Protein AF-A0A257RM85-F1 (afdb_monomer)

Sequence (175 aa):
MKPTGMKKLLTWRRALWSGGLAFAALALLAGSFMTLRALGVGPFGTLVSSGKLANRARILVADFDNRSTDPSLGRSLTEAFRIDLSQSPVVRVLTGDEIGAVLRRMERPESTAVTPAVAREIAEREGIPAIIAGEIAPVGQGYVLSARVLATGDGTEMAAVRETAESETALLAAL

Secondary structure (DSSP, 8-state):
--------S--HHHHHHHHHHHHHHHHHHHHHHHHHHHTT-SSS--TTTTTSS-TTEEEEEPPPEE-SS-TTHHHHHHHHHHHHHHT-SSEEEPPHHHHHHHHHHTT--TT----HHHHHHHHHHTT-SEEEEEEEEEETTEEEEEEEEEETTT--EEEEEEEEESSHHHHHH--

Mean predicted aligned error: 13.5 Å

Structure (mmCIF, N/CA/C/O backbone):
data_AF-A0A257RM85-F1
#
_entry.id   AF-A0A257RM85-F1
#
loop_
_atom_site.group_PDB
_atom_site.id
_atom_site.type_symbol
_atom_site.label_atom_id
_atom_site.label_alt_id
_atom_site.label_comp_id
_atom_site.label_asym_id
_atom_site.label_entity_id
_atom_site.label_seq_id
_atom_site.pdbx_PDB_ins_code
_atom_site.Cartn_x
_atom_site.Cartn_y
_atom_site.Cartn_z
_atom_site.occupancy
_atom_site.B_iso_or_equiv
_atom_site.auth_seq_id
_atom_site.auth_comp_id
_atom_site.auth_asym_id
_atom_site.auth_atom_id
_atom_site.pdbx_PDB_model_num
ATOM 1 N N . MET A 1 1 ? 59.483 47.896 -26.502 1.00 51.03 1 MET A N 1
ATOM 2 C CA . MET A 1 1 ? 58.439 47.386 -27.425 1.00 51.03 1 MET A CA 1
ATOM 3 C C . MET A 1 1 ? 58.816 45.999 -27.938 1.00 51.03 1 MET A C 1
ATOM 5 O O . MET A 1 1 ? 59.776 45.913 -28.689 1.00 51.03 1 MET A O 1
ATOM 9 N N . LYS A 1 2 ? 58.079 44.952 -27.527 1.00 43.91 2 LYS A N 1
ATOM 10 C CA . LYS A 1 2 ? 57.558 43.821 -28.342 1.00 43.91 2 LYS A CA 1
ATOM 11 C C . LYS A 1 2 ? 57.112 42.664 -27.424 1.00 43.91 2 LYS A C 1
ATOM 13 O O . LYS A 1 2 ? 57.971 41.992 -26.864 1.00 43.91 2 LYS A O 1
ATOM 18 N N . PRO A 1 3 ? 55.802 42.401 -27.270 1.00 50.69 3 PRO A N 1
ATOM 19 C CA . PRO A 1 3 ? 55.320 41.134 -26.730 1.00 50.69 3 PRO A CA 1
ATOM 20 C C . PRO A 1 3 ? 55.247 40.102 -27.866 1.00 50.69 3 PRO A C 1
ATOM 22 O O . PRO A 1 3 ? 54.465 40.260 -28.804 1.00 50.69 3 PRO A O 1
ATOM 25 N N . THR A 1 4 ? 56.064 39.049 -27.814 1.00 57.34 4 THR A N 1
ATOM 26 C CA . THR A 1 4 ? 56.099 38.019 -28.867 1.00 57.34 4 THR A CA 1
ATOM 27 C C . THR A 1 4 ? 55.336 36.768 -28.428 1.00 57.34 4 THR A C 1
ATOM 29 O O . THR A 1 4 ? 55.877 35.866 -27.804 1.00 57.34 4 THR A O 1
ATOM 32 N N . GLY A 1 5 ? 54.042 36.766 -28.757 1.00 56.94 5 GLY A N 1
ATOM 33 C CA . GLY A 1 5 ? 53.256 35.627 -29.248 1.00 56.94 5 GLY A CA 1
ATOM 34 C C . GLY A 1 5 ? 53.469 34.236 -28.647 1.00 56.94 5 GLY A C 1
ATOM 35 O O . GLY A 1 5 ? 54.041 33.368 -29.300 1.00 56.94 5 GLY A O 1
ATOM 36 N N . MET A 1 6 ? 52.835 33.957 -27.509 1.00 54.91 6 MET A N 1
ATOM 37 C CA . MET A 1 6 ? 52.580 32.586 -27.060 1.00 54.91 6 MET A CA 1
ATOM 38 C C . MET A 1 6 ? 51.241 32.097 -27.637 1.00 54.91 6 MET A C 1
ATOM 40 O O . MET A 1 6 ? 50.190 32.195 -27.011 1.00 54.91 6 MET A O 1
ATOM 44 N N . LYS A 1 7 ? 51.253 31.613 -28.884 1.00 62.00 7 LYS A N 1
ATOM 45 C CA . LYS A 1 7 ? 50.117 30.899 -29.491 1.00 62.00 7 LYS A CA 1
ATOM 46 C C . LYS A 1 7 ? 50.626 29.645 -30.186 1.00 62.00 7 LYS A C 1
ATOM 48 O O . LYS A 1 7 ? 51.203 29.785 -31.258 1.00 62.00 7 LYS A O 1
ATOM 53 N N . LYS A 1 8 ? 50.364 28.454 -29.621 1.00 56.06 8 LYS A N 1
ATOM 54 C CA . LYS A 1 8 ? 50.159 27.191 -30.375 1.00 56.06 8 LYS A CA 1
ATOM 55 C C . LYS A 1 8 ? 49.926 25.960 -29.478 1.00 56.06 8 LYS A C 1
ATOM 57 O O . LYS A 1 8 ? 50.677 25.005 -29.572 1.00 56.06 8 LYS A O 1
ATOM 62 N N . LEU A 1 9 ? 48.877 25.916 -28.646 1.00 51.31 9 LEU A N 1
ATOM 63 C CA . LEU A 1 9 ? 48.491 24.623 -28.032 1.00 51.31 9 LEU A CA 1
ATOM 64 C C . LEU A 1 9 ? 46.996 24.277 -28.004 1.00 51.31 9 LEU A C 1
ATOM 66 O O . LEU A 1 9 ? 46.671 23.125 -27.751 1.00 51.31 9 LEU A O 1
ATOM 70 N N . LEU A 1 10 ? 46.078 25.168 -28.383 1.00 56.91 10 LEU A N 1
ATOM 71 C CA . LEU A 1 10 ? 44.651 24.826 -28.453 1.00 56.91 10 LEU A CA 1
ATOM 72 C C . LEU A 1 10 ? 44.082 25.218 -29.815 1.00 56.91 10 LEU A C 1
ATOM 74 O O . LEU A 1 10 ? 43.670 26.349 -30.057 1.00 56.91 10 LEU A O 1
ATOM 78 N N . THR A 1 11 ? 44.119 24.268 -30.749 1.00 65.69 11 THR A N 1
ATOM 79 C CA . THR A 1 11 ? 43.452 24.405 -32.045 1.00 65.69 11 THR A CA 1
ATOM 80 C C . THR A 1 11 ? 41.950 24.236 -31.829 1.00 65.69 11 THR A C 1
ATOM 82 O O . THR A 1 11 ? 41.456 23.135 -31.614 1.00 65.69 11 THR A O 1
ATOM 85 N N . TRP A 1 12 ? 41.223 25.350 -31.894 1.00 57.66 12 TRP A N 1
ATOM 86 C CA . TRP A 1 12 ? 39.771 25.491 -31.703 1.00 57.66 12 TRP A CA 1
ATOM 87 C C . TRP A 1 12 ? 38.913 24.428 -32.430 1.00 57.66 12 TRP A C 1
ATOM 89 O O . TRP A 1 12 ? 37.869 24.015 -31.934 1.00 57.66 12 TRP A O 1
ATOM 99 N N . ARG A 1 13 ? 39.403 23.881 -33.554 1.00 59.16 13 ARG A N 1
ATOM 100 C CA . ARG A 1 13 ? 38.762 22.768 -34.280 1.00 59.16 13 ARG A CA 1
ATOM 101 C C . ARG A 1 13 ? 38.715 21.453 -33.493 1.00 59.16 13 ARG A C 1
ATOM 103 O O . ARG A 1 13 ? 37.730 20.739 -33.611 1.00 59.16 13 ARG A O 1
ATOM 110 N N . ARG A 1 14 ? 39.732 21.118 -32.690 1.00 57.81 14 ARG A N 1
ATOM 111 C CA . ARG A 1 14 ? 39.759 19.852 -31.929 1.00 57.81 14 ARG A CA 1
ATOM 112 C C . ARG A 1 14 ? 38.803 19.871 -30.735 1.00 57.81 14 ARG A C 1
ATOM 114 O O . ARG A 1 14 ? 38.207 18.844 -30.449 1.00 57.81 14 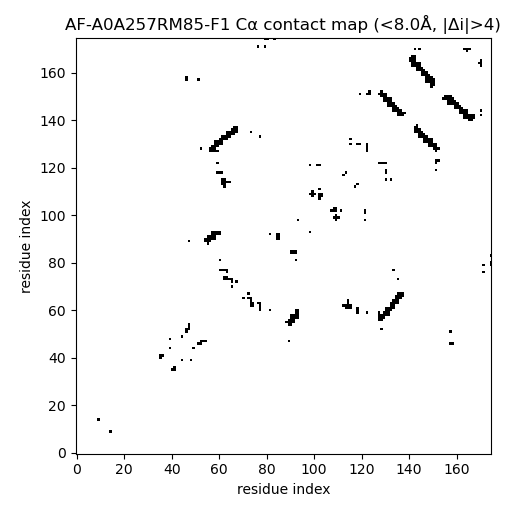ARG A O 1
ATOM 121 N N . ALA A 1 15 ? 38.604 21.037 -30.116 1.00 61.16 15 ALA A N 1
ATOM 122 C CA . ALA A 1 15 ? 37.650 21.225 -29.020 1.00 61.16 15 ALA A CA 1
ATOM 123 C C . ALA A 1 15 ? 36.184 21.112 -29.485 1.00 61.16 15 ALA A C 1
ATOM 125 O O . ALA A 1 15 ? 35.355 20.507 -28.809 1.00 61.16 15 ALA A O 1
ATOM 126 N N . LEU A 1 16 ? 35.870 21.640 -30.675 1.00 65.44 16 LEU A N 1
ATOM 127 C CA . LEU A 1 16 ? 34.542 21.489 -31.282 1.00 65.44 16 LEU A CA 1
ATOM 128 C C . LEU A 1 16 ? 34.261 20.035 -31.692 1.00 65.44 16 LEU A C 1
ATOM 130 O O . LEU A 1 16 ? 33.164 19.531 -31.464 1.00 65.44 16 LEU A O 1
ATOM 134 N N . TRP A 1 17 ? 35.262 19.336 -32.235 1.00 67.38 17 TRP A N 1
ATOM 135 C CA . TRP A 1 17 ? 35.125 17.922 -32.597 1.00 67.38 17 TRP A CA 1
ATOM 136 C C . TRP A 1 17 ? 35.002 17.009 -31.372 1.00 67.38 17 TRP A C 1
ATOM 138 O O . TRP A 1 17 ? 34.185 16.094 -31.396 1.00 67.38 17 TRP A O 1
ATOM 148 N N . SER A 1 18 ? 35.730 17.274 -30.280 1.00 67.69 18 SER A N 1
ATOM 149 C CA . SER A 1 18 ? 35.569 16.517 -29.030 1.00 67.69 18 SER A CA 1
ATOM 150 C C . SER A 1 18 ? 34.202 16.740 -28.382 1.00 67.69 18 SER A C 1
ATOM 152 O O . SER A 1 18 ? 33.635 15.799 -27.836 1.00 67.69 18 SER A O 1
ATOM 154 N N . GLY A 1 19 ? 33.644 17.953 -28.487 1.00 73.88 19 GLY A N 1
ATOM 155 C CA . GLY A 1 19 ? 32.283 18.243 -28.030 1.00 73.88 19 GLY A CA 1
ATOM 156 C C . GLY A 1 19 ? 31.231 17.448 -28.806 1.00 73.88 19 GLY A C 1
ATOM 157 O O . GLY A 1 19 ? 30.397 16.781 -28.200 1.00 73.88 19 GLY A O 1
ATOM 158 N N . GLY A 1 20 ? 31.311 17.444 -30.141 1.00 81.19 20 GLY A N 1
ATOM 159 C CA . GLY A 1 20 ? 30.384 16.679 -30.983 1.00 81.19 20 GLY A CA 1
ATOM 160 C C . GLY A 1 20 ? 30.453 15.166 -30.746 1.00 81.19 20 GLY A C 1
ATOM 161 O O . GLY A 1 20 ? 29.421 14.504 -30.668 1.00 81.19 20 GLY A O 1
ATOM 162 N N . LEU A 1 21 ? 31.660 14.622 -30.567 1.00 86.44 21 LEU A N 1
ATOM 163 C CA . LEU A 1 21 ? 31.868 13.189 -30.336 1.00 86.44 21 LEU A CA 1
ATOM 164 C C . LEU A 1 21 ? 31.356 12.751 -28.954 1.00 86.44 21 LEU A C 1
ATOM 166 O O . LEU A 1 21 ? 30.734 11.698 -28.840 1.00 86.44 21 LEU A O 1
ATOM 170 N N . ALA A 1 22 ? 31.535 13.588 -27.927 1.00 81.88 22 ALA A N 1
ATOM 171 C CA . ALA A 1 22 ? 30.971 13.352 -26.599 1.00 81.88 22 ALA A CA 1
ATOM 172 C C . ALA A 1 22 ? 29.433 13.371 -26.611 1.00 81.88 22 ALA A C 1
ATOM 174 O O . ALA A 1 22 ? 28.806 12.491 -26.024 1.00 81.88 22 ALA A O 1
ATOM 175 N N . PHE A 1 23 ? 28.819 14.320 -27.327 1.00 83.31 23 PHE A N 1
ATOM 176 C CA . PHE A 1 23 ? 27.362 14.378 -27.480 1.00 83.31 23 PHE A CA 1
ATOM 177 C C . PHE A 1 23 ? 26.803 13.166 -28.232 1.00 83.31 23 PHE A C 1
ATOM 179 O O . PHE A 1 23 ? 25.799 12.596 -27.809 1.00 83.31 23 PHE A O 1
ATOM 186 N N . ALA A 1 24 ? 27.463 12.737 -29.310 1.00 87.31 24 ALA A N 1
ATOM 187 C CA . ALA A 1 24 ? 27.058 11.548 -30.057 1.00 87.31 24 ALA A CA 1
ATOM 188 C C . ALA A 1 24 ? 27.166 10.272 -29.204 1.00 87.31 24 ALA A C 1
ATOM 190 O O . ALA A 1 24 ? 26.241 9.461 -29.186 1.00 87.31 24 ALA A O 1
ATOM 191 N N . ALA A 1 25 ? 28.257 10.116 -28.448 1.00 88.94 25 ALA A N 1
ATOM 192 C CA . ALA A 1 25 ? 28.431 8.992 -27.531 1.00 88.94 25 ALA A CA 1
ATOM 193 C C . ALA A 1 25 ? 27.364 8.986 -26.423 1.00 88.94 25 ALA A C 1
ATOM 195 O O . ALA A 1 25 ? 26.779 7.942 -26.137 1.00 88.94 25 ALA A O 1
ATOM 196 N N . LEU A 1 26 ? 27.056 10.150 -25.843 1.00 89.19 26 LEU A N 1
ATOM 197 C CA . LEU A 1 26 ? 26.010 10.281 -24.830 1.00 89.19 26 LEU A CA 1
ATOM 198 C C . LEU A 1 26 ? 24.625 9.924 -25.390 1.00 89.19 26 LEU A C 1
ATOM 200 O O . LEU A 1 26 ? 23.881 9.191 -24.745 1.00 89.19 26 LEU A O 1
ATOM 204 N N . ALA A 1 27 ? 24.292 10.393 -26.596 1.00 87.50 27 ALA A N 1
ATOM 205 C CA . ALA A 1 27 ? 23.022 10.082 -27.250 1.00 87.50 27 ALA A CA 1
ATOM 206 C C . ALA A 1 27 ? 22.867 8.577 -27.526 1.00 87.50 27 ALA A C 1
ATOM 208 O O . ALA A 1 27 ? 21.792 8.021 -27.302 1.00 87.50 27 ALA A O 1
ATOM 209 N N . LEU A 1 28 ? 23.943 7.902 -27.945 1.00 92.62 28 LEU A N 1
ATOM 210 C CA . LEU A 1 28 ? 23.950 6.449 -28.138 1.00 92.62 28 LEU A CA 1
ATOM 211 C C . LEU A 1 28 ? 23.759 5.694 -26.821 1.00 92.62 28 LEU A C 1
ATOM 213 O O . LEU A 1 28 ? 22.959 4.762 -26.766 1.00 92.62 28 LEU A O 1
ATOM 217 N N . LEU A 1 29 ? 24.443 6.109 -25.751 1.00 87.94 29 LEU A N 1
ATOM 218 C CA . LEU A 1 29 ? 24.283 5.496 -24.431 1.00 87.94 29 LEU A CA 1
ATOM 219 C C . LEU A 1 29 ? 22.864 5.694 -23.885 1.00 87.94 29 LEU A C 1
ATOM 221 O O . LEU A 1 29 ? 22.251 4.732 -23.428 1.00 87.94 29 LEU A O 1
ATOM 225 N N . ALA A 1 30 ? 22.313 6.905 -23.987 1.00 84.25 30 ALA A N 1
ATOM 226 C CA . ALA A 1 30 ? 20.948 7.203 -23.562 1.00 84.25 30 ALA A CA 1
ATOM 227 C C . ALA A 1 30 ? 19.909 6.424 -24.385 1.00 84.25 30 ALA A C 1
ATOM 229 O O . ALA A 1 30 ? 19.001 5.821 -23.816 1.00 84.25 30 ALA A O 1
ATOM 230 N N . GLY A 1 31 ? 20.064 6.374 -25.712 1.00 87.19 31 GLY A N 1
ATOM 231 C CA . GLY A 1 31 ? 19.184 5.609 -26.598 1.00 87.19 31 GLY A CA 1
ATOM 232 C C . GLY A 1 31 ? 19.247 4.104 -26.332 1.00 87.19 31 GLY A C 1
ATOM 233 O O . GLY A 1 31 ? 18.211 3.445 -26.231 1.00 87.19 31 GLY A O 1
ATOM 234 N N . SER A 1 32 ? 20.450 3.560 -26.135 1.00 84.31 32 SER A N 1
ATOM 235 C CA . SER A 1 32 ? 20.644 2.151 -25.781 1.00 84.31 32 SER A CA 1
ATOM 236 C C . SER A 1 32 ? 20.039 1.831 -24.414 1.00 84.31 32 SER A C 1
ATOM 238 O O . SER A 1 32 ? 19.362 0.815 -24.271 1.00 84.31 32 SER A O 1
ATOM 240 N N . PHE A 1 33 ? 20.222 2.705 -23.421 1.00 81.69 33 PHE A N 1
ATOM 241 C CA . PHE A 1 33 ? 19.620 2.557 -22.097 1.00 81.69 33 PHE A CA 1
ATOM 242 C C . PHE A 1 33 ? 18.086 2.598 -22.157 1.00 81.69 33 PHE A C 1
ATOM 244 O O . PHE A 1 33 ? 17.429 1.754 -21.553 1.00 81.69 33 PHE A O 1
ATOM 251 N N . MET A 1 34 ? 17.504 3.518 -22.934 1.00 83.19 34 MET A N 1
ATOM 252 C CA . MET A 1 34 ? 16.050 3.602 -23.132 1.00 83.19 34 MET A CA 1
ATOM 253 C C . MET A 1 34 ? 15.487 2.376 -23.856 1.00 83.19 34 MET A C 1
ATOM 255 O O . MET A 1 34 ? 14.423 1.884 -23.489 1.00 83.19 34 MET A O 1
ATOM 259 N N . THR A 1 35 ? 16.218 1.835 -24.832 1.00 81.94 35 THR A N 1
ATOM 260 C CA . THR A 1 35 ? 15.824 0.615 -25.555 1.00 81.94 35 THR A CA 1
ATOM 261 C C . THR A 1 35 ? 15.856 -0.606 -24.633 1.00 81.94 35 THR A C 1
ATOM 263 O O . THR A 1 35 ? 14.891 -1.363 -24.577 1.00 81.94 35 THR A O 1
ATOM 266 N N . LEU A 1 36 ? 16.924 -0.768 -23.845 1.00 80.38 36 LEU A N 1
ATOM 267 C CA . LEU A 1 36 ? 17.034 -1.832 -22.841 1.00 80.38 36 LEU A CA 1
ATOM 268 C C . LEU A 1 36 ? 15.941 -1.720 -21.767 1.00 80.38 36 LEU A C 1
ATOM 270 O O . LEU A 1 36 ? 15.327 -2.724 -21.404 1.00 80.38 36 LEU A O 1
ATOM 274 N N . ARG A 1 37 ? 15.632 -0.493 -21.324 1.00 73.12 37 ARG A N 1
ATOM 275 C CA . ARG A 1 37 ? 14.531 -0.204 -20.395 1.00 73.12 37 ARG A CA 1
ATOM 276 C C . ARG A 1 37 ? 13.171 -0.598 -20.979 1.00 73.12 37 ARG A C 1
ATOM 278 O O . ARG A 1 37 ? 12.391 -1.235 -20.280 1.00 73.12 37 ARG A O 1
ATOM 285 N N . ALA A 1 38 ? 12.892 -0.258 -22.239 1.00 70.19 38 ALA A N 1
ATOM 286 C CA . ALA A 1 38 ? 11.644 -0.630 -22.914 1.00 70.19 38 ALA A CA 1
ATOM 287 C C . ALA A 1 38 ? 11.496 -2.152 -23.095 1.00 70.19 38 ALA A C 1
ATOM 289 O O . ALA A 1 38 ? 10.385 -2.671 -23.061 1.00 70.19 38 ALA A O 1
ATOM 290 N N . LEU A 1 39 ? 12.615 -2.870 -23.237 1.00 77.25 39 LEU A N 1
ATOM 291 C CA . LEU A 1 39 ? 12.662 -4.332 -23.325 1.00 77.25 39 LEU A CA 1
ATOM 292 C C . LEU A 1 39 ? 12.689 -5.035 -21.953 1.00 77.25 39 LEU A C 1
ATOM 294 O O . LEU A 1 39 ? 12.736 -6.261 -21.901 1.00 77.25 39 LEU A O 1
ATOM 298 N N . GLY A 1 40 ? 12.667 -4.291 -20.840 1.00 63.75 40 GLY A N 1
ATOM 299 C CA . GLY A 1 40 ? 12.670 -4.853 -19.484 1.00 63.75 40 GLY A CA 1
ATOM 300 C C . GLY A 1 40 ? 14.004 -5.474 -19.043 1.00 63.75 40 GLY A C 1
ATOM 301 O O . GLY A 1 40 ? 14.047 -6.167 -18.027 1.00 63.75 40 GLY A O 1
ATOM 302 N N . VAL A 1 41 ? 15.093 -5.226 -19.777 1.00 61.19 41 VAL A N 1
ATOM 303 C CA . VAL A 1 41 ? 16.440 -5.732 -19.483 1.00 61.19 41 VAL A CA 1
ATOM 304 C C . VAL A 1 41 ? 17.205 -4.650 -18.715 1.00 61.19 41 VAL A C 1
ATOM 306 O O . VAL A 1 41 ? 17.821 -3.766 -19.305 1.00 61.19 41 VAL A O 1
ATOM 309 N N . GLY A 1 42 ? 17.151 -4.678 -17.383 1.00 56.25 42 GLY A N 1
ATOM 310 C CA . GLY A 1 42 ? 17.875 -3.721 -16.543 1.00 56.25 42 GLY A CA 1
ATOM 311 C C . GLY A 1 42 ? 17.891 -4.094 -15.056 1.00 56.25 42 GLY A C 1
ATOM 312 O O . GLY A 1 42 ? 17.098 -4.931 -14.629 1.00 56.25 42 GLY A O 1
ATOM 313 N N . PRO A 1 43 ? 18.771 -3.468 -14.249 1.00 53.88 43 PRO A N 1
ATOM 314 C CA . PRO A 1 43 ? 18.914 -3.745 -12.812 1.00 53.88 43 PRO A CA 1
ATOM 315 C C . PRO A 1 43 ? 17.676 -3.360 -11.981 1.00 53.88 43 PRO A C 1
ATOM 317 O O . PRO A 1 43 ? 17.547 -3.783 -10.837 1.00 53.88 43 PRO A O 1
ATOM 320 N N . PHE A 1 44 ? 16.733 -2.617 -12.564 1.00 51.59 44 PHE A N 1
ATOM 321 C CA . PHE A 1 44 ? 15.396 -2.393 -12.013 1.00 51.59 44 PHE A CA 1
ATOM 322 C C . PHE A 1 44 ? 14.481 -3.558 -12.402 1.00 51.59 44 PHE A C 1
ATOM 324 O O . PHE A 1 44 ? 13.569 -3.413 -13.217 1.00 51.59 44 PHE A O 1
ATOM 331 N N . GLY A 1 45 ? 14.767 -4.742 -11.859 1.00 52.62 45 GLY A N 1
ATOM 332 C CA . GLY A 1 45 ? 13.881 -5.890 -11.993 1.00 52.62 45 GLY A CA 1
ATOM 333 C C . GLY A 1 45 ? 12.526 -5.541 -11.388 1.00 52.62 45 GLY A C 1
ATOM 334 O O . GLY A 1 45 ? 12.418 -5.312 -10.186 1.00 52.62 45 GLY A O 1
ATOM 335 N N . THR A 1 46 ? 11.488 -5.471 -12.216 1.00 61.09 46 THR A N 1
ATOM 336 C CA . THR A 1 46 ? 10.127 -5.354 -11.696 1.00 61.09 46 THR A CA 1
ATOM 337 C C . THR A 1 46 ? 9.762 -6.669 -11.000 1.00 61.09 46 THR A C 1
ATOM 339 O O . THR A 1 46 ? 10.296 -7.738 -11.318 1.00 61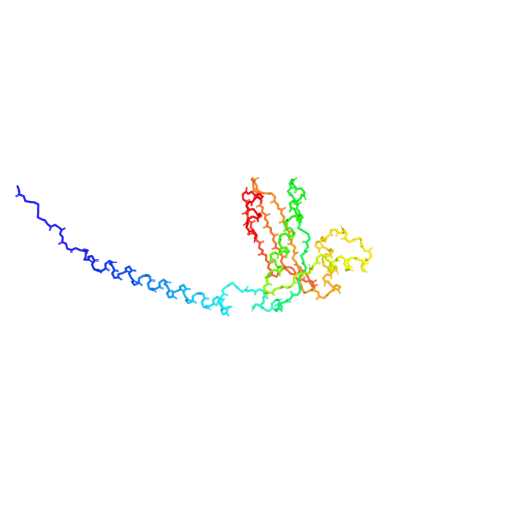.09 46 THR A O 1
ATOM 342 N N . LEU A 1 47 ? 8.827 -6.632 -10.050 1.00 60.59 47 LEU A N 1
ATOM 343 C CA . LEU A 1 47 ? 8.308 -7.859 -9.429 1.00 60.59 47 LEU A CA 1
ATOM 344 C C . LEU A 1 47 ? 7.755 -8.846 -10.474 1.00 60.59 47 LEU A C 1
ATOM 346 O O . LEU A 1 47 ? 7.792 -10.056 -10.261 1.00 60.59 47 LEU A O 1
ATO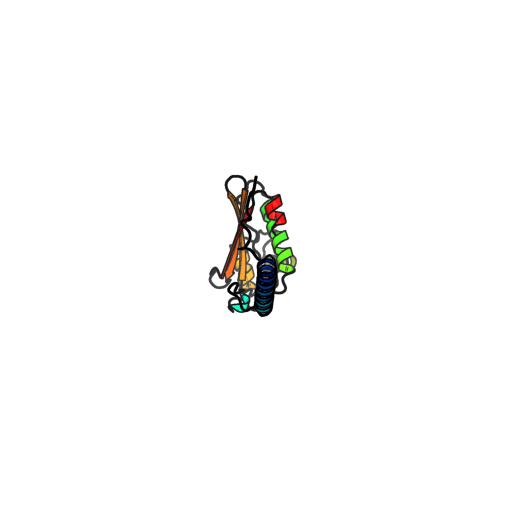M 350 N N . VAL A 1 48 ? 7.314 -8.328 -11.627 1.00 62.59 48 VAL A N 1
ATOM 351 C CA . VAL A 1 48 ? 6.842 -9.121 -12.764 1.00 62.59 48 VAL A CA 1
ATOM 352 C C . VAL A 1 48 ? 7.988 -9.779 -13.534 1.00 62.59 48 VAL A C 1
ATOM 354 O O . VAL A 1 48 ? 7.923 -10.974 -13.807 1.00 62.59 48 VAL A O 1
ATOM 357 N N . SER A 1 49 ? 9.072 -9.057 -13.840 1.00 56.56 49 SER A N 1
ATOM 358 C CA . SER A 1 49 ? 10.215 -9.645 -14.560 1.00 56.56 49 SER A CA 1
ATOM 359 C C . SER A 1 49 ? 11.050 -10.607 -13.707 1.00 56.56 49 SER A C 1
ATOM 361 O O . SER A 1 49 ? 11.732 -11.470 -14.250 1.00 56.56 49 SER A O 1
ATOM 363 N N . SER A 1 50 ? 10.962 -10.503 -12.378 1.00 60.50 50 SER A N 1
ATOM 364 C CA . SER A 1 50 ? 11.568 -11.449 -11.427 1.00 60.50 50 SER A CA 1
ATOM 365 C C . SER A 1 50 ? 10.694 -12.676 -11.121 1.00 60.50 50 SER A C 1
ATOM 367 O O . SER A 1 50 ? 11.089 -13.510 -10.310 1.00 60.50 50 SER A O 1
ATOM 369 N N . GLY A 1 51 ? 9.511 -12.794 -11.741 1.00 63.94 51 GLY A N 1
ATOM 370 C CA . GLY A 1 51 ? 8.588 -13.921 -11.550 1.00 63.94 51 GLY A CA 1
ATOM 371 C C . GLY A 1 51 ? 7.918 -13.974 -10.173 1.00 63.94 51 GLY A C 1
ATOM 372 O O . GLY A 1 51 ? 7.196 -14.923 -9.882 1.00 63.94 51 GLY A O 1
ATOM 373 N N . LYS A 1 52 ? 8.139 -12.961 -9.327 1.00 68.31 52 LYS A N 1
ATOM 374 C CA . LYS A 1 52 ? 7.540 -12.864 -7.994 1.00 68.31 52 LYS A CA 1
ATOM 375 C C . LYS A 1 52 ? 6.060 -12.472 -8.064 1.00 68.31 52 LYS A C 1
ATOM 377 O O . LYS A 1 52 ? 5.278 -12.909 -7.230 1.00 68.31 52 LYS A O 1
ATOM 382 N N . LEU A 1 53 ? 5.668 -11.679 -9.063 1.00 66.69 53 LEU A N 1
ATOM 383 C CA . LEU A 1 53 ? 4.274 -11.365 -9.384 1.00 66.69 53 LEU A CA 1
ATOM 384 C C . LEU A 1 53 ? 3.957 -11.746 -10.832 1.00 66.69 53 LEU A C 1
ATOM 386 O O . LEU A 1 53 ? 4.772 -11.555 -11.729 1.00 66.69 53 LEU A O 1
ATOM 390 N N . ALA A 1 54 ? 2.748 -12.245 -11.079 1.00 69.62 54 ALA A N 1
ATOM 391 C CA . ALA A 1 54 ? 2.254 -12.415 -12.442 1.00 69.62 54 ALA A CA 1
ATOM 392 C C . ALA A 1 54 ? 1.952 -11.050 -13.088 1.00 69.62 54 ALA A C 1
ATOM 394 O O . ALA A 1 54 ? 1.628 -10.077 -12.403 1.00 69.62 54 ALA A O 1
ATOM 395 N N . ASN A 1 55 ? 2.011 -10.976 -14.420 1.00 65.81 55 ASN A N 1
ATOM 396 C CA . ASN A 1 55 ? 1.547 -9.793 -15.145 1.00 65.81 55 ASN A CA 1
ATOM 397 C C . ASN A 1 55 ? 0.050 -9.566 -14.859 1.00 65.81 55 ASN A C 1
ATOM 399 O O . ASN A 1 55 ? -0.736 -10.510 -14.955 1.00 65.81 55 ASN A O 1
ATOM 403 N N . ARG A 1 56 ? -0.337 -8.335 -14.493 1.00 73.25 56 ARG A N 1
ATOM 404 C CA . ARG A 1 56 ? -1.688 -7.971 -14.023 1.00 73.25 56 ARG A CA 1
ATOM 405 C C . ARG A 1 56 ? -2.143 -8.739 -12.780 1.00 73.25 56 ARG A C 1
ATOM 407 O O . ARG A 1 56 ? -3.339 -8.972 -12.598 1.00 73.25 56 ARG A O 1
ATOM 414 N N . ALA A 1 57 ? -1.205 -9.119 -11.911 1.00 78.19 57 ALA A N 1
ATOM 415 C CA . ALA A 1 57 ? -1.547 -9.670 -10.608 1.00 78.19 57 ALA A CA 1
ATOM 416 C C . ALA A 1 57 ? -2.513 -8.728 -9.872 1.00 78.19 57 ALA A C 1
ATOM 418 O O . ALA A 1 57 ? -2.328 -7.505 -9.855 1.00 78.19 57 ALA A O 1
ATOM 419 N N . ARG A 1 58 ? -3.556 -9.312 -9.272 1.00 87.56 58 ARG A N 1
ATOM 420 C CA . ARG A 1 58 ? -4.426 -8.584 -8.346 1.00 87.56 58 ARG A CA 1
ATOM 421 C C . ARG A 1 58 ? -3.598 -8.202 -7.124 1.00 87.56 58 ARG A C 1
ATOM 423 O O . ARG A 1 58 ? -2.821 -9.021 -6.638 1.00 87.56 58 ARG A O 1
ATOM 430 N N . ILE A 1 59 ? -3.774 -6.986 -6.634 1.00 91.38 59 ILE A N 1
ATOM 431 C CA . ILE A 1 59 ? -3.088 -6.496 -5.444 1.00 91.38 59 ILE A CA 1
ATOM 432 C C . ILE A 1 59 ? -4.079 -5.776 -4.540 1.00 91.38 59 ILE A C 1
ATOM 434 O O . ILE A 1 59 ? -4.997 -5.101 -5.013 1.00 91.38 59 ILE A O 1
ATOM 438 N N . LEU A 1 60 ? -3.906 -5.943 -3.235 1.00 92.81 60 LEU A N 1
ATOM 439 C CA . LEU A 1 60 ? -4.714 -5.267 -2.230 1.00 92.81 60 LEU A CA 1
ATOM 440 C C . LEU A 1 60 ? -3.865 -4.217 -1.521 1.00 92.81 60 LEU A C 1
ATOM 442 O O . LEU A 1 60 ? -2.793 -4.536 -1.024 1.00 92.81 60 LEU A O 1
ATOM 446 N N . VAL A 1 61 ? -4.342 -2.978 -1.448 1.00 92.62 61 VAL A N 1
ATOM 447 C CA . VAL A 1 61 ? -3.664 -1.905 -0.707 1.00 92.62 61 VAL A CA 1
ATOM 448 C C . VAL A 1 61 ? -4.325 -1.780 0.661 1.00 92.62 61 VAL A C 1
ATOM 450 O O . VAL A 1 61 ? -5.506 -1.445 0.735 1.00 92.62 61 VAL A O 1
ATOM 453 N N . ALA A 1 62 ? -3.588 -2.073 1.727 1.00 92.81 62 ALA A N 1
ATOM 454 C CA . ALA A 1 62 ? -4.025 -1.831 3.097 1.00 92.81 62 ALA A CA 1
ATOM 455 C C . ALA A 1 62 ? -4.026 -0.328 3.406 1.00 92.81 62 ALA A C 1
ATOM 457 O O . ALA A 1 62 ? -3.298 0.442 2.775 1.00 92.81 62 ALA A O 1
ATOM 458 N N . ASP A 1 63 ? -4.814 0.075 4.395 1.00 90.06 63 ASP A N 1
ATOM 459 C CA . ASP A 1 63 ? -4.810 1.446 4.896 1.00 90.06 63 ASP A CA 1
ATOM 460 C C . ASP A 1 63 ? -3.434 1.770 5.491 1.00 90.06 63 ASP A C 1
ATOM 462 O O . ASP A 1 63 ? -2.856 0.964 6.229 1.00 90.06 63 ASP A O 1
ATOM 466 N N . PHE A 1 64 ? -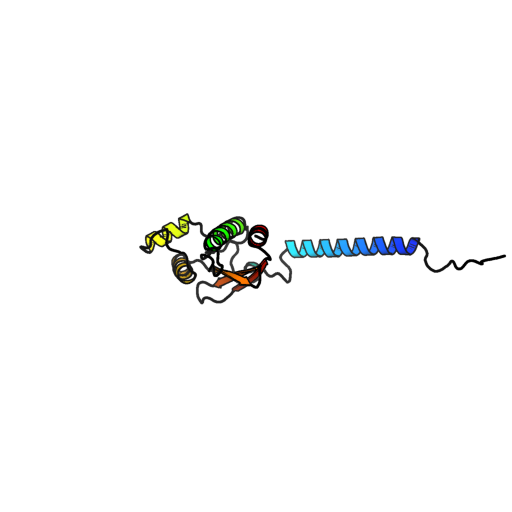2.892 2.940 5.148 1.00 88.69 64 PHE A N 1
ATOM 467 C CA . PHE A 1 64 ? -1.557 3.337 5.585 1.00 88.69 64 PHE A CA 1
ATOM 468 C C . PHE A 1 64 ? -1.565 3.646 7.087 1.00 88.69 64 PHE A C 1
ATOM 470 O O . PHE A 1 64 ? -2.374 4.449 7.560 1.00 88.69 64 PHE A O 1
ATOM 477 N N . ASP A 1 65 ? -0.638 3.034 7.830 1.00 86.88 65 ASP A N 1
ATOM 478 C CA . ASP A 1 65 ? -0.444 3.299 9.258 1.00 86.88 65 ASP A CA 1
ATOM 479 C C . ASP A 1 65 ? 0.116 4.713 9.434 1.00 86.88 65 ASP A C 1
ATOM 481 O O . ASP A 1 65 ? 1.260 4.994 9.073 1.00 86.88 65 ASP A O 1
ATOM 485 N N . ASN A 1 66 ? -0.707 5.623 9.942 1.00 84.31 66 ASN A N 1
ATOM 486 C CA . ASN A 1 66 ? -0.347 7.022 10.087 1.00 84.31 66 ASN A CA 1
ATOM 487 C C . ASN A 1 66 ? 0.026 7.335 11.534 1.00 84.31 66 ASN A C 1
ATOM 489 O O . ASN A 1 66 ? -0.838 7.412 12.406 1.00 84.31 66 ASN A O 1
ATOM 493 N N . ARG A 1 67 ? 1.318 7.579 11.768 1.00 81.88 67 ARG A N 1
ATOM 494 C CA . ARG A 1 67 ? 1.858 7.989 13.073 1.00 81.88 67 ARG A CA 1
ATOM 495 C C . ARG A 1 67 ? 2.159 9.485 13.154 1.00 81.88 67 ARG A C 1
ATOM 497 O O . ARG A 1 67 ? 2.889 9.917 14.045 1.00 81.88 67 ARG A O 1
ATOM 504 N N . SER A 1 68 ? 1.658 10.272 12.204 1.00 77.25 68 SER A N 1
ATOM 505 C CA . SER A 1 68 ? 1.759 11.731 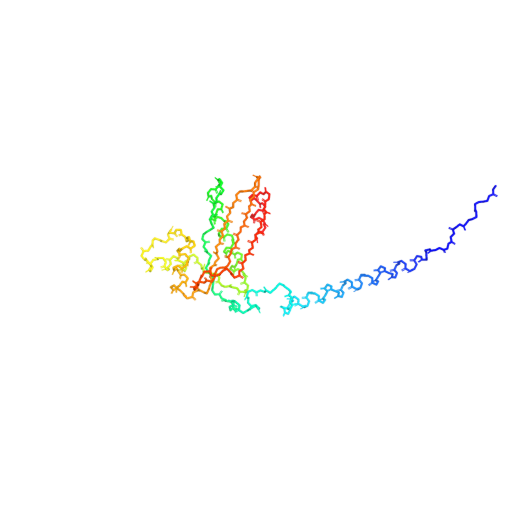12.244 1.00 77.25 68 SER A CA 1
ATOM 506 C C . SER A 1 68 ? 0.700 12.357 13.158 1.00 77.25 68 SER A C 1
ATOM 508 O O . SER A 1 68 ? -0.214 11.694 13.647 1.00 77.25 68 SER A O 1
ATOM 510 N N . THR A 1 69 ? 0.827 13.663 13.387 1.00 74.50 69 THR A N 1
ATOM 511 C CA . THR A 1 69 ? -0.140 14.465 14.146 1.00 74.50 69 THR A CA 1
ATOM 512 C C . THR A 1 69 ? -1.416 14.798 13.371 1.00 74.50 69 THR A C 1
ATOM 514 O O . THR A 1 69 ? -2.392 15.193 14.003 1.00 74.50 69 THR A O 1
ATOM 517 N N . ASP A 1 70 ? -1.433 14.649 12.041 1.00 74.25 70 ASP A N 1
ATOM 518 C CA . ASP A 1 70 ? -2.636 14.860 11.230 1.00 74.25 70 ASP A CA 1
ATOM 519 C C . ASP A 1 70 ? -3.290 13.507 10.898 1.00 74.25 70 ASP A C 1
ATOM 521 O O . ASP A 1 70 ? -2.744 12.744 10.104 1.00 74.25 70 ASP A O 1
ATOM 525 N N . PRO A 1 71 ? -4.467 13.182 11.459 1.00 71.56 71 PRO A N 1
ATOM 526 C CA . PRO A 1 71 ? -5.130 11.899 11.236 1.00 71.56 71 PRO A CA 1
ATOM 527 C C . PRO A 1 71 ? -5.718 11.731 9.823 1.00 71.56 71 PRO A C 1
ATOM 529 O O . PRO A 1 71 ? -6.017 10.603 9.427 1.00 71.56 71 PRO A O 1
ATOM 532 N N . SER A 1 72 ? -5.900 12.810 9.055 1.00 76.81 72 SER A N 1
ATOM 533 C CA . SER A 1 72 ? -6.485 12.769 7.706 1.00 76.81 72 SER A CA 1
ATOM 534 C C . SER A 1 72 ? -5.491 12.305 6.635 1.00 76.81 72 SER A C 1
ATOM 536 O O . SER A 1 72 ? -5.892 11.651 5.667 1.00 76.81 72 SER A O 1
ATOM 538 N N . LEU A 1 73 ? -4.196 12.535 6.872 1.00 76.94 73 LEU A N 1
ATOM 539 C CA . LEU A 1 73 ? -3.092 12.184 5.980 1.00 76.94 73 LEU A CA 1
ATOM 540 C C . LEU A 1 73 ? -3.111 10.728 5.517 1.00 76.94 73 LEU A C 1
ATOM 542 O O . LEU A 1 73 ? -3.030 10.453 4.321 1.00 76.94 73 LEU A O 1
ATOM 546 N N . GLY A 1 74 ? -3.252 9.788 6.455 1.00 78.25 74 GLY A N 1
ATOM 547 C CA . GLY A 1 74 ? -3.230 8.355 6.149 1.00 78.25 74 GLY A CA 1
ATOM 548 C C . GLY A 1 74 ? -4.293 7.942 5.132 1.00 78.25 74 GLY A C 1
ATOM 549 O O . GLY A 1 74 ? -3.996 7.202 4.195 1.00 78.25 74 GLY A O 1
ATOM 550 N N . ARG A 1 75 ? -5.519 8.467 5.268 1.00 80.38 75 ARG A N 1
ATOM 551 C CA . ARG A 1 75 ? -6.617 8.161 4.341 1.00 80.38 75 ARG A CA 1
ATOM 552 C C . ARG A 1 75 ? -6.369 8.785 2.971 1.00 80.38 75 ARG A C 1
ATOM 554 O O . ARG A 1 75 ? -6.475 8.083 1.972 1.00 80.38 75 ARG A O 1
ATOM 561 N N . SER A 1 76 ? -6.003 10.065 2.926 1.00 81.06 76 SER A N 1
ATOM 562 C CA . SER A 1 76 ? -5.743 10.776 1.668 1.00 81.06 76 SER A CA 1
ATOM 563 C C . SER A 1 76 ? -4.613 10.128 0.864 1.00 81.06 76 SER A C 1
ATOM 565 O O . SER A 1 76 ? -4.753 9.932 -0.339 1.00 81.06 76 SER A O 1
ATOM 567 N N . LEU A 1 77 ? -3.526 9.725 1.529 1.00 81.69 77 LEU A N 1
ATOM 568 C CA . LEU A 1 77 ? -2.392 9.055 0.887 1.00 81.69 77 LEU A CA 1
ATOM 569 C C . LEU A 1 77 ? -2.735 7.641 0.426 1.00 81.69 77 LEU A C 1
ATOM 571 O O . LEU A 1 77 ? -2.320 7.242 -0.657 1.00 81.69 77 LEU A O 1
ATOM 575 N N . THR A 1 78 ? -3.517 6.896 1.213 1.00 82.75 78 THR A N 1
ATOM 576 C CA . THR A 1 78 ? -3.993 5.567 0.801 1.00 82.75 78 THR A CA 1
ATOM 577 C C . THR A 1 78 ? -4.824 5.668 -0.480 1.00 82.75 78 THR A C 1
ATOM 579 O O . THR A 1 78 ? -4.622 4.879 -1.402 1.00 82.75 78 THR A O 1
ATOM 582 N N . GLU A 1 79 ? -5.733 6.643 -0.564 1.00 83.62 79 GLU A N 1
ATOM 583 C CA . GLU A 1 79 ? -6.569 6.850 -1.751 1.00 83.62 79 GLU A CA 1
ATOM 584 C C . GLU A 1 79 ? -5.756 7.322 -2.961 1.00 83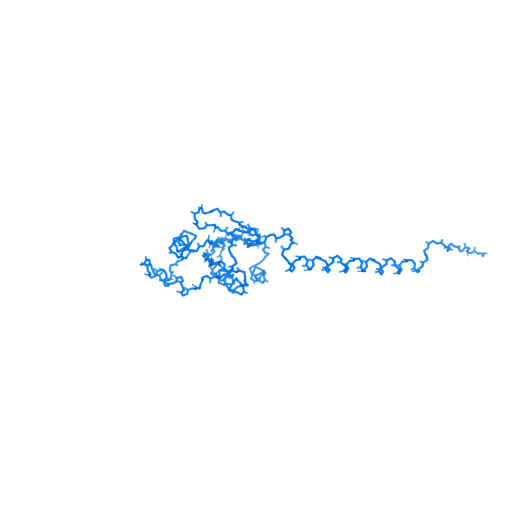.62 79 GLU A C 1
ATOM 586 O O . GLU A 1 79 ? -5.883 6.731 -4.033 1.00 83.62 79 GLU A O 1
ATOM 591 N N . ALA A 1 80 ? -4.872 8.313 -2.793 1.00 82.81 80 ALA A N 1
ATOM 592 C CA . ALA A 1 80 ? -3.975 8.764 -3.861 1.00 82.81 80 ALA A CA 1
ATOM 593 C C . ALA A 1 80 ? -3.151 7.591 -4.421 1.00 82.81 80 ALA A C 1
ATOM 595 O O . ALA A 1 80 ? -3.214 7.287 -5.609 1.00 82.81 80 ALA A O 1
ATOM 596 N N . PHE A 1 81 ? -2.515 6.819 -3.538 1.00 83.50 81 PHE A N 1
ATOM 597 C CA . PHE A 1 81 ? -1.703 5.671 -3.929 1.00 83.50 81 PHE A CA 1
ATOM 598 C C . PHE A 1 81 ? -2.515 4.570 -4.633 1.00 83.50 81 PHE A C 1
ATOM 600 O O . PHE A 1 81 ? -2.035 3.937 -5.577 1.00 83.50 81 PHE A O 1
ATOM 607 N N . ARG A 1 82 ? -3.765 4.325 -4.210 1.00 83.94 82 ARG A N 1
ATOM 608 C CA . ARG A 1 82 ? -4.673 3.399 -4.910 1.00 83.94 82 ARG A CA 1
ATOM 609 C C . ARG A 1 82 ? -5.011 3.894 -6.312 1.00 83.94 82 ARG A C 1
ATOM 611 O O . ARG A 1 82 ? -5.041 3.074 -7.231 1.00 83.94 82 ARG A O 1
ATOM 618 N N . ILE A 1 83 ? -5.252 5.195 -6.482 1.00 83.75 83 ILE A N 1
ATOM 619 C CA . ILE A 1 83 ? -5.532 5.810 -7.784 1.00 83.75 83 ILE A CA 1
ATOM 620 C C . ILE A 1 83 ? -4.325 5.645 -8.708 1.00 83.75 83 ILE A C 1
ATOM 622 O O . ILE A 1 83 ? -4.487 5.095 -9.800 1.00 83.75 83 ILE A O 1
ATOM 626 N N . ASP A 1 84 ? -3.125 6.006 -8.262 1.00 81.12 84 ASP A N 1
ATOM 627 C CA . ASP A 1 84 ? -1.914 5.935 -9.090 1.00 81.12 84 ASP A CA 1
ATOM 628 C C . ASP A 1 84 ? -1.607 4.495 -9.511 1.00 81.12 84 ASP A C 1
ATOM 630 O O . ASP A 1 84 ? -1.354 4.198 -10.683 1.00 81.12 84 ASP A O 1
ATOM 634 N N . LEU A 1 85 ? -1.732 3.546 -8.578 1.00 80.62 85 LEU A N 1
ATOM 635 C CA . LEU A 1 85 ? -1.562 2.131 -8.890 1.00 80.62 85 LEU A CA 1
ATOM 636 C C . LEU A 1 85 ? -2.671 1.567 -9.784 1.00 80.62 85 LEU A C 1
ATOM 638 O O . LEU A 1 85 ? -2.403 0.643 -10.551 1.00 80.62 85 LEU A O 1
ATOM 642 N N . SER A 1 86 ? -3.897 2.094 -9.726 1.00 79.88 86 SER A N 1
ATOM 643 C CA . SER A 1 86 ? -4.987 1.662 -10.613 1.00 79.88 86 SER A CA 1
ATOM 644 C C . SER A 1 86 ? -4.740 2.036 -12.079 1.00 79.88 86 SER A C 1
ATOM 646 O O . SER A 1 86 ? -5.223 1.348 -12.979 1.00 79.88 86 SER A O 1
ATOM 648 N N . GLN A 1 87 ? -3.946 3.084 -12.321 1.00 80.69 87 GLN A N 1
ATOM 649 C CA . GLN A 1 87 ? -3.505 3.494 -13.656 1.00 80.69 87 GLN A CA 1
ATOM 650 C C . GLN A 1 87 ? -2.309 2.669 -14.161 1.00 80.69 87 GLN A C 1
ATOM 652 O O . GLN A 1 87 ? -1.943 2.755 -15.337 1.00 80.69 87 GLN A O 1
ATOM 657 N N . SER A 1 88 ? -1.698 1.848 -13.301 1.00 76.25 88 SER A N 1
ATOM 658 C CA . SER A 1 88 ? -0.554 1.021 -13.669 1.00 76.25 88 SER A CA 1
ATOM 659 C C . SER A 1 88 ? -0.960 -0.105 -14.627 1.00 76.25 88 SER A C 1
ATOM 661 O O . SER A 1 88 ? -1.864 -0.886 -14.328 1.00 76.25 88 SER A O 1
ATOM 663 N N . P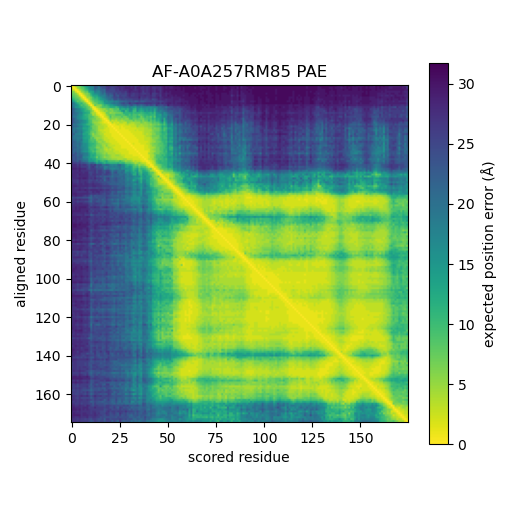RO A 1 89 ? -0.245 -0.302 -15.750 1.00 73.50 89 PRO A N 1
ATOM 664 C CA . PRO A 1 89 ? -0.498 -1.435 -16.639 1.00 73.50 89 PRO A CA 1
ATOM 665 C C . PRO A 1 89 ? -0.013 -2.779 -16.060 1.00 73.50 89 PRO A C 1
ATOM 667 O O . PRO A 1 89 ? -0.275 -3.825 -16.656 1.00 73.50 89 PRO A O 1
ATOM 670 N N . VAL A 1 90 ? 0.714 -2.760 -14.935 1.00 72.62 90 VAL A N 1
ATOM 671 C CA . VAL A 1 90 ? 1.457 -3.910 -14.391 1.00 72.62 90 VAL A CA 1
ATOM 672 C C . VAL A 1 90 ? 0.647 -4.702 -13.359 1.00 72.62 90 VAL A C 1
ATOM 674 O O . VAL A 1 90 ? 0.804 -5.921 -13.266 1.00 72.62 90 VAL A O 1
ATOM 677 N N . VAL A 1 91 ? -0.227 -4.041 -12.596 1.00 82.56 91 VAL A N 1
ATOM 678 C CA . VAL A 1 91 ? -0.991 -4.630 -11.481 1.00 82.56 91 VAL A CA 1
ATOM 679 C C . VAL A 1 91 ? -2.450 -4.182 -11.524 1.00 82.56 91 VAL A C 1
ATOM 681 O O . VAL A 1 91 ? -2.759 -3.127 -12.063 1.00 82.56 91 VAL A O 1
ATOM 684 N N . ARG A 1 92 ? -3.360 -4.976 -10.949 1.00 88.12 92 ARG A N 1
ATOM 685 C CA . ARG A 1 92 ? -4.772 -4.597 -10.776 1.00 88.12 92 ARG A CA 1
ATOM 686 C C . ARG A 1 92 ? -5.068 -4.399 -9.297 1.00 88.12 92 ARG A C 1
ATOM 688 O O . ARG A 1 92 ? -5.133 -5.376 -8.553 1.00 88.12 92 ARG A O 1
ATOM 695 N N . VAL A 1 93 ? -5.291 -3.160 -8.882 1.00 89.56 93 VAL A N 1
ATOM 696 C CA . VAL A 1 93 ? -5.677 -2.841 -7.502 1.00 89.56 93 VAL A CA 1
ATOM 697 C C . VAL A 1 93 ? -7.134 -3.233 -7.261 1.00 89.56 93 VAL A C 1
ATOM 699 O O . VAL A 1 93 ? -7.983 -3.015 -8.127 1.00 89.56 93 VAL A O 1
ATOM 702 N N . LEU A 1 94 ? -7.427 -3.830 -6.105 1.00 90.62 94 LEU A N 1
ATOM 703 C CA . LEU A 1 94 ? -8.809 -4.007 -5.659 1.00 90.62 94 LEU A CA 1
ATOM 704 C C . LEU A 1 94 ? -9.447 -2.657 -5.337 1.00 90.62 94 LEU A C 1
ATOM 706 O O . LEU A 1 94 ? -8.905 -1.858 -4.575 1.00 90.62 94 LEU A O 1
ATOM 710 N N . THR A 1 95 ? -10.627 -2.440 -5.897 1.00 88.00 95 THR A N 1
ATOM 711 C CA . THR A 1 95 ? -11.428 -1.236 -5.674 1.00 88.00 95 THR A CA 1
ATOM 712 C C . THR A 1 95 ? -12.055 -1.224 -4.278 1.00 88.00 95 THR A C 1
ATOM 714 O O . THR A 1 95 ? -12.234 -2.271 -3.650 1.00 88.00 95 THR A O 1
ATOM 717 N N . GLY A 1 96 ? -12.434 -0.033 -3.802 1.00 86.62 96 GLY A N 1
ATOM 718 C CA . GLY A 1 96 ? -13.172 0.119 -2.544 1.00 86.62 96 GLY A CA 1
ATOM 719 C C . GLY A 1 96 ? -14.473 -0.693 -2.522 1.00 86.62 96 GLY A C 1
ATOM 720 O O . GLY A 1 96 ? -14.756 -1.352 -1.526 1.00 86.62 96 GLY A O 1
ATOM 721 N N . ASP A 1 97 ? -15.197 -0.744 -3.643 1.00 89.00 97 ASP A N 1
ATOM 722 C CA . ASP A 1 97 ? -16.438 -1.518 -3.775 1.00 89.00 97 ASP A CA 1
ATOM 723 C C . ASP A 1 97 ? -16.202 -3.033 -3.669 1.00 89.00 97 ASP A C 1
ATOM 725 O O . ASP A 1 97 ? -16.961 -3.742 -3.003 1.00 89.00 97 ASP A O 1
ATOM 729 N N . GLU A 1 98 ? -15.132 -3.546 -4.294 1.00 91.69 98 GLU A N 1
ATOM 730 C CA . GLU A 1 98 ? -14.735 -4.954 -4.164 1.00 91.69 98 GLU A CA 1
ATOM 731 C C . GLU A 1 98 ? -14.386 -5.285 -2.707 1.00 91.69 98 GLU A C 1
ATOM 733 O O . GLU A 1 98 ? -14.846 -6.301 -2.186 1.00 91.69 98 GLU A O 1
ATOM 738 N N . ILE A 1 99 ? -13.625 -4.417 -2.033 1.00 92.25 99 ILE A N 1
ATOM 739 C CA . ILE A 1 99 ? -13.268 -4.586 -0.618 1.00 92.25 99 ILE A CA 1
ATOM 740 C C . ILE A 1 99 ? -14.518 -4.557 0.267 1.00 92.25 99 ILE A C 1
ATOM 742 O O . ILE A 1 99 ? -14.697 -5.455 1.087 1.00 92.25 99 ILE A O 1
ATOM 746 N N . GLY A 1 100 ? -15.413 -3.584 0.078 1.00 92.12 100 GLY A N 1
ATOM 747 C CA . GLY A 1 100 ? -16.670 -3.481 0.820 1.00 92.12 100 GLY A CA 1
ATOM 748 C C . GLY A 1 100 ? -17.547 -4.721 0.639 1.00 92.12 100 GLY A C 1
ATOM 749 O O . GLY A 1 100 ? -18.075 -5.265 1.609 1.00 92.12 100 GLY A O 1
ATOM 750 N N . ALA A 1 101 ? -17.630 -5.254 -0.584 1.00 93.25 101 ALA A N 1
ATOM 751 C CA . ALA A 1 101 ? -18.343 -6.498 -0.851 1.00 93.25 101 ALA A CA 1
ATOM 752 C C . ALA A 1 101 ? -17.728 -7.702 -0.117 1.00 93.25 101 ALA A C 1
ATOM 754 O O . ALA A 1 101 ? -18.476 -8.546 0.383 1.00 93.25 101 ALA A O 1
ATOM 755 N N . VAL A 1 102 ? -16.395 -7.788 -0.028 1.00 94.31 102 VAL A N 1
ATOM 756 C CA . VAL A 1 102 ? -15.708 -8.831 0.752 1.00 94.31 102 VAL A CA 1
ATOM 757 C C . VAL A 1 102 ? -15.963 -8.648 2.247 1.00 94.31 102 VAL A C 1
ATOM 759 O O . VAL A 1 102 ? -16.325 -9.614 2.914 1.00 94.31 102 VAL A O 1
ATOM 762 N N . LEU A 1 103 ? -15.852 -7.423 2.769 1.00 94.81 103 LEU A N 1
ATOM 763 C CA . LEU A 1 103 ? -16.112 -7.109 4.177 1.00 94.81 103 LEU A CA 1
ATOM 764 C C . LEU A 1 103 ? -17.537 -7.492 4.584 1.00 94.81 103 LEU A C 1
ATOM 766 O O . LEU A 1 103 ? -17.712 -8.161 5.601 1.00 94.81 103 LEU A O 1
ATOM 770 N N . ARG A 1 104 ? -18.540 -7.196 3.746 1.00 94.81 104 ARG A N 1
ATOM 771 C CA . ARG A 1 104 ? -19.918 -7.664 3.960 1.00 94.81 104 ARG A CA 1
ATOM 772 C C . ARG A 1 104 ? -20.013 -9.188 4.032 1.00 94.81 104 ARG A C 1
ATOM 774 O O . ARG A 1 104 ? -20.699 -9.707 4.906 1.00 94.81 104 ARG A O 1
ATOM 781 N N . ARG A 1 105 ? -19.327 -9.915 3.137 1.00 93.81 105 ARG A N 1
ATOM 782 C CA . ARG A 1 105 ? -19.273 -11.394 3.174 1.00 93.81 105 ARG A CA 1
ATOM 783 C C . ARG A 1 105 ? -18.540 -11.930 4.407 1.00 93.81 105 ARG A C 1
ATOM 785 O O . ARG A 1 105 ? -18.776 -13.066 4.797 1.00 93.81 105 ARG A O 1
ATOM 792 N N . MET A 1 106 ? -17.657 -11.131 4.998 1.00 94.50 106 MET A N 1
ATOM 793 C CA . MET A 1 106 ? -16.978 -11.414 6.264 1.00 94.50 106 MET A CA 1
ATOM 794 C C . MET A 1 106 ? -17.792 -10.970 7.489 1.00 94.50 106 MET A C 1
ATOM 796 O O . MET A 1 106 ? -17.252 -10.996 8.592 1.00 94.50 106 MET A O 1
ATOM 800 N N . GLU A 1 107 ? -19.046 -10.539 7.308 1.00 94.50 107 GLU A N 1
ATOM 801 C CA . GLU A 1 107 ? -19.914 -10.009 8.371 1.00 94.50 107 GLU A CA 1
ATOM 802 C C . GLU A 1 107 ? -19.305 -8.796 9.101 1.00 94.50 107 GLU A C 1
ATOM 804 O O . GLU A 1 107 ? -19.563 -8.548 10.279 1.00 94.50 107 GLU A O 1
ATOM 809 N N . ARG A 1 108 ? -18.487 -8.008 8.392 1.00 94.12 108 ARG A N 1
ATOM 810 C CA . ARG A 1 108 ? -17.872 -6.774 8.892 1.00 94.12 108 ARG A CA 1
ATOM 811 C C . ARG A 1 108 ? -18.512 -5.545 8.231 1.00 94.12 108 ARG A C 1
ATOM 813 O O . ARG A 1 108 ? -18.895 -5.612 7.061 1.00 94.12 108 ARG A O 1
ATOM 820 N N . PRO A 1 109 ? -18.598 -4.399 8.934 1.00 92.75 109 PRO A N 1
ATOM 821 C CA . PRO A 1 109 ? -19.008 -3.138 8.321 1.00 92.75 109 PRO A CA 1
ATOM 822 C C . PRO A 1 109 ? -18.104 -2.766 7.141 1.00 92.75 109 PRO A C 1
ATOM 824 O O . PRO A 1 109 ? -16.888 -2.935 7.218 1.00 92.75 109 PRO A O 1
ATOM 827 N N . GLU A 1 110 ? -18.668 -2.182 6.084 1.00 88.75 110 GLU A N 1
ATOM 828 C CA . GLU A 1 110 ? -17.893 -1.677 4.934 1.00 88.75 110 GLU A CA 1
ATOM 829 C C . GLU A 1 110 ? -16.913 -0.562 5.325 1.00 88.75 110 GLU A C 1
ATOM 831 O O . GLU A 1 110 ? -15.895 -0.370 4.672 1.00 88.75 110 GLU A O 1
ATOM 836 N N . SER A 1 111 ? -17.189 0.136 6.431 1.00 86.56 111 SER A N 1
ATOM 837 C CA . SER A 1 111 ? -16.329 1.164 7.022 1.00 86.56 111 SER A CA 1
ATOM 838 C C . SER A 1 111 ? -15.181 0.608 7.874 1.00 86.56 111 SER A C 1
ATOM 840 O O . SER A 1 111 ? -14.465 1.380 8.514 1.00 86.56 111 SER A O 1
ATOM 842 N N . THR A 1 112 ? -15.011 -0.717 7.932 1.00 89.19 112 THR A N 1
ATOM 843 C CA . THR A 1 112 ? -13.913 -1.341 8.677 1.00 89.19 112 THR A CA 1
ATOM 844 C C . THR A 1 112 ? -12.578 -0.926 8.072 1.00 89.19 112 THR A C 1
ATOM 846 O O . THR A 1 112 ? -12.346 -1.141 6.885 1.00 89.19 112 THR A O 1
ATOM 849 N N . ALA A 1 113 ? -11.684 -0.388 8.904 1.00 88.62 113 ALA A N 1
ATOM 850 C CA . ALA A 1 113 ? -10.324 -0.072 8.487 1.00 88.62 113 ALA A CA 1
ATOM 851 C C . ALA A 1 113 ? -9.609 -1.335 7.984 1.00 88.62 113 ALA A C 1
ATOM 853 O O . ALA A 1 113 ? -9.554 -2.365 8.670 1.00 88.62 113 ALA A O 1
ATOM 854 N N . VAL A 1 114 ? -9.036 -1.244 6.791 1.00 92.69 114 VAL A N 1
ATOM 855 C CA . VAL A 1 114 ? -8.336 -2.332 6.111 1.00 92.69 114 VAL A CA 1
ATOM 856 C C . VAL A 1 114 ? -6.894 -2.352 6.607 1.00 92.69 114 VAL A C 1
ATOM 858 O O . VAL A 1 114 ? -5.950 -2.061 5.879 1.00 92.69 114 VAL A O 1
ATOM 861 N N . THR A 1 115 ? -6.716 -2.676 7.887 1.00 92.00 115 THR A N 1
ATOM 862 C CA . THR A 1 115 ? -5.383 -2.824 8.488 1.00 92.00 115 THR A CA 1
ATOM 863 C C . THR A 1 115 ? -4.599 -3.941 7.790 1.00 92.00 115 THR A C 1
ATOM 865 O O . THR A 1 115 ? -5.212 -4.819 7.182 1.00 92.00 115 THR A O 1
ATOM 868 N N . PRO A 1 116 ? -3.260 -4.012 7.916 1.00 89.75 116 PRO A N 1
ATOM 869 C CA . PRO A 1 116 ? -2.477 -5.094 7.310 1.00 89.75 116 PRO A CA 1
ATOM 870 C C . PRO A 1 116 ? -2.962 -6.508 7.680 1.00 89.75 116 PRO A C 1
ATOM 872 O O . PRO A 1 116 ? -2.858 -7.432 6.876 1.00 89.75 116 PRO A O 1
ATOM 875 N N . ALA A 1 117 ? -3.532 -6.683 8.877 1.00 91.00 117 ALA A N 1
ATOM 876 C CA . ALA A 1 117 ? -4.129 -7.948 9.298 1.00 91.00 117 ALA A CA 1
ATOM 877 C C . ALA A 1 117 ? -5.438 -8.250 8.549 1.00 91.00 117 ALA A C 1
ATOM 879 O O . ALA A 1 117 ? -5.593 -9.344 8.013 1.00 91.00 117 ALA A O 1
ATOM 880 N N . VAL A 1 118 ? -6.344 -7.270 8.454 1.00 93.06 118 VAL A N 1
ATOM 881 C CA . VAL A 1 118 ? -7.610 -7.406 7.709 1.00 93.06 118 VAL A CA 1
ATOM 882 C C . VAL A 1 118 ? -7.343 -7.579 6.214 1.00 93.06 118 VAL A C 1
ATOM 884 O O . VAL A 1 118 ? -7.975 -8.405 5.562 1.00 93.06 118 VAL A O 1
ATOM 887 N N . ALA A 1 119 ? -6.368 -6.850 5.674 1.00 93.44 119 ALA A N 1
ATOM 888 C CA . ALA A 1 119 ? -5.934 -6.977 4.294 1.00 93.44 119 ALA A CA 1
ATOM 889 C C . ALA A 1 119 ? -5.461 -8.404 3.990 1.00 93.44 119 ALA A C 1
ATOM 891 O O . ALA A 1 119 ? -5.818 -8.962 2.957 1.00 93.44 119 ALA A O 1
ATOM 892 N N . ARG A 1 120 ? -4.718 -9.030 4.909 1.00 92.62 120 ARG A N 1
ATOM 893 C CA . ARG A 1 120 ? -4.300 -10.425 4.755 1.00 92.62 120 ARG A CA 1
ATOM 894 C C . ARG A 1 120 ? -5.478 -11.390 4.741 1.00 92.62 120 ARG A C 1
ATOM 896 O O . ARG A 1 120 ? -5.551 -12.210 3.835 1.00 92.62 120 ARG A O 1
ATOM 903 N N . GLU A 1 121 ? -6.438 -11.231 5.651 1.00 93.38 121 GLU A N 1
ATOM 904 C CA . GLU A 1 121 ? -7.661 -12.047 5.640 1.00 93.38 121 GLU A CA 1
ATOM 905 C C . GLU A 1 121 ? -8.429 -11.921 4.310 1.00 93.38 121 GLU A C 1
ATOM 907 O O . GLU A 1 121 ? -8.880 -12.920 3.751 1.00 93.38 121 GLU A O 1
ATOM 912 N N . ILE A 1 122 ? -8.567 -10.699 3.783 1.00 93.94 122 ILE A N 1
ATOM 913 C CA . ILE A 1 122 ? -9.216 -10.442 2.487 1.00 93.94 122 ILE A CA 1
ATOM 914 C C . ILE A 1 122 ? -8.419 -11.096 1.356 1.00 93.94 122 ILE A C 1
ATOM 916 O O . ILE A 1 122 ? -8.994 -11.759 0.494 1.00 93.94 122 ILE A O 1
ATOM 920 N N . ALA A 1 123 ? -7.099 -10.919 1.352 1.00 93.38 123 ALA A N 1
ATOM 921 C CA . ALA A 1 123 ? -6.229 -11.420 0.302 1.00 93.38 123 ALA A CA 1
ATOM 922 C C . ALA A 1 123 ? -6.203 -12.950 0.241 1.00 93.38 123 ALA A C 1
ATOM 924 O O . ALA A 1 123 ? -6.284 -13.508 -0.852 1.00 93.38 123 ALA A O 1
ATOM 925 N N . GLU A 1 124 ? -6.165 -13.626 1.389 1.00 92.81 124 GLU A N 1
ATOM 926 C CA . GLU A 1 124 ? -6.257 -15.086 1.473 1.00 92.81 124 GLU A CA 1
ATOM 927 C C . GLU A 1 124 ? -7.602 -15.591 0.933 1.00 92.81 124 GLU A C 1
ATOM 929 O O . GLU A 1 124 ? -7.641 -16.526 0.133 1.00 92.81 124 GLU A O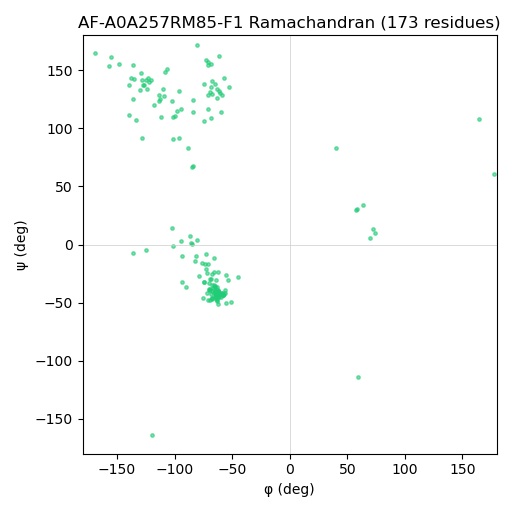 1
ATOM 934 N N . ARG A 1 125 ? -8.710 -14.939 1.311 1.00 92.06 125 ARG A N 1
ATOM 935 C CA . ARG A 1 125 ? -10.067 -15.317 0.876 1.00 92.06 125 ARG A CA 1
ATOM 936 C C . ARG A 1 125 ? -10.303 -15.107 -0.616 1.00 92.06 125 ARG A C 1
ATOM 938 O O . ARG A 1 125 ? -10.987 -15.907 -1.246 1.00 92.06 125 ARG A O 1
ATOM 945 N N . GLU A 1 126 ? -9.747 -14.038 -1.174 1.00 93.19 126 GLU A N 1
ATOM 946 C CA . GLU A 1 126 ? -9.950 -13.648 -2.572 1.00 93.19 126 GLU A CA 1
ATOM 947 C C . GLU A 1 126 ? -8.858 -14.172 -3.520 1.00 93.19 126 GLU A C 1
ATOM 949 O O . GLU A 1 126 ? -8.876 -13.853 -4.714 1.00 93.19 126 GLU A O 1
ATOM 954 N N . GLY A 1 127 ? -7.901 -14.958 -3.008 1.00 90.06 127 GLY A N 1
ATOM 955 C CA . GLY A 1 127 ? -6.791 -15.509 -3.790 1.00 90.06 127 GLY A CA 1
ATOM 956 C C . GLY A 1 127 ? -5.863 -14.431 -4.358 1.00 90.06 127 GLY A C 1
ATOM 957 O O . GLY A 1 127 ? -5.367 -14.555 -5.478 1.00 90.06 127 GLY A O 1
ATOM 958 N N . ILE A 1 128 ? -5.672 -13.336 -3.624 1.00 92.56 128 ILE A N 1
ATOM 959 C CA . ILE A 1 128 ? -4.830 -12.213 -4.033 1.00 92.56 128 ILE A CA 1
ATOM 960 C C . ILE A 1 128 ? -3.383 -12.556 -3.665 1.00 92.56 128 ILE A C 1
ATOM 962 O O . ILE A 1 128 ? -3.122 -12.828 -2.497 1.00 92.56 128 ILE A O 1
ATOM 966 N N . PRO A 1 129 ? -2.427 -12.533 -4.609 1.00 89.56 129 PRO A N 1
ATOM 967 C CA . PRO A 1 129 ? -1.054 -12.982 -4.364 1.00 89.56 129 PRO A CA 1
ATOM 968 C C . PRO A 1 129 ? -0.227 -12.045 -3.474 1.00 89.56 129 PRO A C 1
ATOM 970 O O . PRO A 1 129 ? 0.739 -12.498 -2.861 1.00 89.56 129 PRO A O 1
ATOM 973 N N . ALA A 1 130 ? -0.574 -10.755 -3.418 1.00 91.56 130 ALA A N 1
ATOM 974 C CA . ALA A 1 130 ? 0.189 -9.768 -2.666 1.00 91.56 130 ALA A CA 1
ATOM 975 C C . ALA A 1 130 ? -0.664 -8.640 -2.079 1.00 91.56 130 ALA A C 1
ATOM 977 O O . ALA A 1 130 ? -1.724 -8.275 -2.598 1.00 91.56 130 ALA A O 1
ATOM 978 N N . ILE A 1 131 ? -0.132 -8.052 -1.013 1.00 93.62 131 ILE A N 1
ATOM 979 C CA . ILE A 1 131 ? -0.706 -6.939 -0.262 1.00 93.62 131 ILE A CA 1
ATOM 980 C C . ILE A 1 131 ? 0.325 -5.815 -0.213 1.00 93.62 131 ILE A C 1
ATOM 982 O O . ILE A 1 131 ? 1.512 -6.074 -0.036 1.00 93.62 131 ILE A O 1
ATOM 986 N N . ILE A 1 132 ? -0.115 -4.567 -0.329 1.00 92.94 132 ILE A N 1
ATOM 987 C CA . ILE A 1 132 ? 0.716 -3.399 -0.050 1.00 92.94 132 ILE A CA 1
ATOM 988 C C . ILE A 1 132 ? 0.347 -2.851 1.318 1.00 92.94 132 ILE A C 1
ATOM 990 O O . ILE A 1 132 ? -0.810 -2.516 1.552 1.00 92.94 132 ILE A O 1
ATOM 994 N N . ALA A 1 133 ? 1.333 -2.740 2.202 1.00 91.94 133 ALA A N 1
ATOM 995 C CA . ALA A 1 133 ? 1.200 -2.082 3.493 1.00 91.94 133 ALA A CA 1
ATOM 996 C C . ALA A 1 133 ? 2.043 -0.804 3.507 1.00 91.94 133 ALA A C 1
ATOM 998 O O . ALA A 1 133 ? 3.247 -0.852 3.241 1.00 91.94 133 ALA A O 1
ATOM 999 N N . GLY A 1 134 ? 1.403 0.323 3.816 1.00 89.75 134 GLY A N 1
ATOM 1000 C CA . GLY A 1 134 ? 2.053 1.623 3.943 1.00 89.75 134 GLY A CA 1
ATOM 1001 C C . GLY A 1 134 ? 2.179 2.074 5.395 1.00 89.75 134 GLY A C 1
ATOM 1002 O O . GLY A 1 134 ? 1.359 1.716 6.237 1.00 89.75 134 GLY A O 1
ATOM 1003 N N . GLU A 1 135 ? 3.202 2.867 5.685 1.00 88.50 135 GLU A N 1
ATOM 1004 C CA . GLU A 1 135 ? 3.398 3.547 6.965 1.00 88.50 135 GLU A CA 1
ATOM 1005 C C . GLU A 1 135 ? 3.921 4.963 6.718 1.00 88.50 135 GLU A C 1
ATOM 1007 O O . GLU A 1 135 ? 4.827 5.165 5.904 1.00 88.50 135 GLU A O 1
ATOM 1012 N N . ILE A 1 136 ? 3.368 5.924 7.456 1.00 86.44 136 ILE A N 1
ATOM 1013 C CA . ILE A 1 136 ? 3.763 7.330 7.462 1.00 86.44 136 ILE A CA 1
ATOM 1014 C C . ILE A 1 136 ? 4.244 7.671 8.868 1.00 86.44 136 ILE A C 1
ATOM 1016 O O . ILE A 1 136 ? 3.485 7.582 9.837 1.00 86.44 136 ILE A O 1
ATOM 1020 N N . ALA A 1 137 ? 5.501 8.089 8.980 1.00 85.56 137 ALA A N 1
ATOM 1021 C CA . ALA A 1 137 ? 6.105 8.469 10.249 1.00 85.56 137 ALA A CA 1
ATOM 1022 C C . ALA A 1 137 ? 6.725 9.874 10.164 1.00 85.56 137 ALA A C 1
ATOM 1024 O O . ALA A 1 137 ? 7.401 10.179 9.176 1.00 85.56 137 ALA A O 1
ATOM 1025 N N . PRO A 1 138 ? 6.541 10.733 11.182 1.00 81.88 138 PRO A N 1
ATOM 1026 C CA . PRO A 1 138 ? 7.235 12.013 11.248 1.00 81.88 138 PRO A CA 1
ATOM 1027 C C . PRO A 1 138 ? 8.740 11.799 11.469 1.00 81.88 138 PRO A C 1
ATOM 1029 O O . PRO A 1 138 ? 9.155 10.933 12.243 1.00 81.88 138 PRO A O 1
ATOM 1032 N N . VAL A 1 139 ? 9.568 12.602 10.802 1.00 81.25 139 VAL A N 1
ATOM 1033 C CA . VAL A 1 139 ? 11.031 12.595 10.947 1.00 81.25 139 VAL A CA 1
ATOM 1034 C C . VAL A 1 139 ? 11.542 14.035 10.928 1.00 81.25 139 VAL A C 1
ATOM 1036 O O . VAL A 1 139 ? 11.472 14.734 9.920 1.00 81.25 139 VAL A O 1
ATOM 1039 N N . GLY A 1 140 ? 12.050 14.507 12.070 1.00 82.25 140 GLY A N 1
ATOM 1040 C CA . GLY A 1 140 ? 12.466 15.903 12.222 1.00 82.25 140 GLY A CA 1
ATOM 1041 C C . GLY A 1 140 ? 11.303 16.869 11.967 1.00 82.25 140 GLY A C 1
ATOM 1042 O O . GLY A 1 140 ? 10.347 16.883 12.734 1.00 82.25 140 GLY A O 1
ATOM 1043 N N . GLN A 1 141 ? 11.402 17.668 10.898 1.00 76.75 141 GLN A N 1
ATOM 1044 C CA . GLN A 1 141 ? 10.335 18.574 10.436 1.00 76.75 141 GLN A CA 1
ATOM 1045 C C . GLN A 1 141 ? 9.537 18.034 9.236 1.00 76.75 141 GLN A C 1
ATOM 1047 O O . GLN A 1 141 ? 8.623 18.705 8.770 1.00 76.75 141 GLN A O 1
ATOM 1052 N N . GLY A 1 142 ? 9.883 16.850 8.729 1.00 78.81 142 GLY A N 1
ATOM 1053 C CA . GLY A 1 142 ? 9.257 16.243 7.560 1.00 78.81 142 GLY A CA 1
ATOM 1054 C C . GLY A 1 142 ? 8.598 14.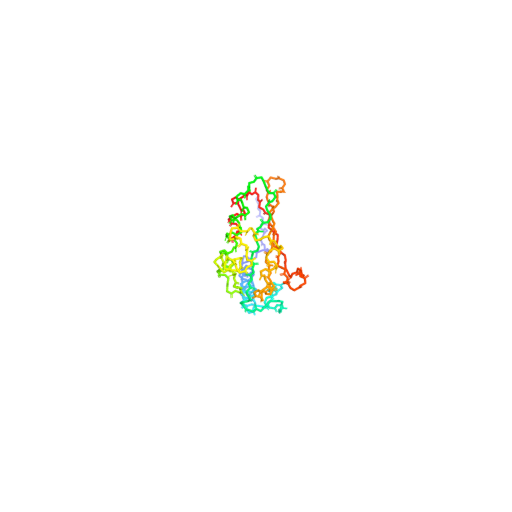904 7.870 1.00 78.81 142 GLY A C 1
ATOM 1055 O O . GLY A 1 142 ? 8.381 14.527 9.026 1.00 78.81 142 GLY A O 1
ATOM 1056 N N . TYR A 1 143 ? 8.318 14.158 6.809 1.00 80.06 143 TYR A N 1
ATOM 1057 C CA . TYR A 1 143 ? 7.670 12.856 6.864 1.00 80.06 143 TYR A CA 1
ATOM 1058 C C . TYR A 1 143 ? 8.465 11.831 6.076 1.00 80.06 143 TYR A C 1
ATOM 1060 O O . TYR A 1 143 ? 9.067 12.132 5.046 1.00 80.06 143 TYR A O 1
ATOM 1068 N N . VAL A 1 144 ? 8.422 10.593 6.545 1.00 84.44 144 VAL A N 1
ATOM 1069 C CA . VAL A 1 144 ? 8.855 9.451 5.758 1.00 84.44 144 VAL A CA 1
ATOM 1070 C C . VAL A 1 144 ? 7.646 8.588 5.466 1.00 84.44 144 VAL A C 1
ATOM 1072 O O . VAL A 1 144 ? 6.977 8.117 6.387 1.00 84.44 144 VAL A O 1
ATOM 1075 N N . LEU A 1 145 ? 7.411 8.364 4.178 1.00 85.12 145 LEU A N 1
ATOM 1076 C CA . LEU A 1 145 ? 6.489 7.362 3.691 1.00 85.12 145 LEU A CA 1
ATOM 1077 C C . LEU A 1 145 ? 7.262 6.091 3.359 1.00 85.12 145 LEU A C 1
ATOM 1079 O O . LEU A 1 145 ? 8.283 6.115 2.674 1.00 85.12 145 LEU A O 1
ATOM 1083 N N . SER A 1 146 ? 6.761 4.961 3.833 1.00 86.81 146 SER A N 1
ATOM 1084 C CA . SER A 1 146 ? 7.268 3.647 3.460 1.00 86.81 146 SER A CA 1
ATOM 1085 C C . SER A 1 146 ? 6.129 2.773 2.972 1.00 86.81 146 SER A C 1
ATOM 1087 O O . SER A 1 146 ? 5.055 2.774 3.563 1.00 86.81 146 SER A O 1
ATOM 1089 N N . ALA A 1 147 ? 6.363 2.032 1.896 1.00 89.56 147 ALA A N 1
ATOM 1090 C CA . ALA A 1 147 ? 5.416 1.085 1.329 1.00 89.56 147 ALA A CA 1
ATOM 1091 C C . ALA A 1 147 ? 6.120 -0.252 1.106 1.00 89.56 147 ALA A C 1
ATOM 1093 O O . ALA A 1 147 ? 7.227 -0.305 0.568 1.00 89.56 147 ALA A O 1
ATOM 1094 N N . ARG A 1 148 ? 5.481 -1.339 1.530 1.00 90.12 148 ARG A N 1
ATOM 1095 C CA . ARG A 1 148 ? 6.005 -2.703 1.423 1.00 90.12 148 ARG A CA 1
ATOM 1096 C C . ARG A 1 148 ? 5.018 -3.576 0.680 1.00 90.12 148 ARG A C 1
ATOM 1098 O O . ARG A 1 148 ? 3.831 -3.554 0.989 1.00 90.12 148 ARG A O 1
ATOM 1105 N N . VAL A 1 149 ? 5.520 -4.360 -0.265 1.00 90.81 149 VAL A N 1
ATOM 1106 C CA . VAL A 1 149 ? 4.766 -5.412 -0.945 1.00 90.81 149 VAL A CA 1
ATOM 1107 C C . VAL A 1 149 ? 5.027 -6.716 -0.207 1.00 90.81 149 VAL A C 1
ATOM 1109 O O . VAL A 1 149 ? 6.162 -7.187 -0.165 1.00 90.81 149 VAL A O 1
ATOM 1112 N N . LEU A 1 150 ? 3.982 -7.290 0.372 1.00 91.94 150 LEU A N 1
ATOM 1113 C CA . LEU A 1 150 ? 4.016 -8.520 1.150 1.00 91.94 150 LEU A CA 1
ATOM 1114 C C . LEU A 1 150 ? 3.315 -9.631 0.370 1.00 91.94 150 LEU A C 1
ATOM 1116 O O . LEU A 1 150 ? 2.219 -9.422 -0.154 1.00 91.94 150 LEU A O 1
ATOM 1120 N N . ALA A 1 151 ? 3.923 -10.810 0.310 1.00 90.06 151 ALA A N 1
ATOM 1121 C CA . ALA A 1 151 ? 3.272 -12.001 -0.217 1.00 90.06 151 ALA A CA 1
ATOM 1122 C C . ALA A 1 151 ? 2.141 -12.436 0.724 1.00 90.06 151 ALA A C 1
ATOM 1124 O O . ALA A 1 151 ? 2.313 -12.477 1.941 1.00 90.06 151 ALA A O 1
ATOM 1125 N N . THR A 1 152 ? 0.979 -12.781 0.171 1.00 90.38 152 THR A N 1
ATOM 1126 C CA . THR A 1 152 ? -0.194 -13.130 0.989 1.00 90.38 152 THR A CA 1
ATOM 1127 C C . THR A 1 152 ? -0.008 -14.430 1.771 1.00 90.38 152 THR A C 1
ATOM 1129 O O . THR A 1 152 ? -0.498 -14.536 2.888 1.00 90.38 152 THR A O 1
ATOM 1132 N N . GLY A 1 153 ? 0.696 -15.413 1.200 1.00 85.12 153 GLY A N 1
ATOM 1133 C CA . GLY A 1 153 ? 0.783 -16.760 1.775 1.00 85.12 153 GLY A CA 1
ATOM 1134 C C . GLY A 1 153 ? 1.635 -16.858 3.043 1.00 85.12 153 GLY A C 1
ATOM 1135 O O . GLY A 1 153 ? 1.254 -17.549 3.981 1.00 85.12 153 GLY A O 1
ATOM 1136 N N . ASP A 1 154 ? 2.783 -16.184 3.076 1.00 84.88 154 ASP A N 1
ATOM 1137 C CA . ASP A 1 154 ? 3.759 -16.267 4.172 1.00 84.88 154 ASP A CA 1
ATOM 1138 C C . ASP A 1 154 ? 4.112 -14.897 4.778 1.00 84.88 154 ASP A C 1
ATOM 1140 O O . ASP A 1 154 ? 4.837 -14.823 5.770 1.00 84.88 154 ASP A O 1
ATOM 1144 N N . GLY A 1 155 ? 3.598 -13.803 4.208 1.00 84.25 155 GLY A N 1
ATOM 1145 C CA . GLY A 1 155 ? 3.931 -12.444 4.624 1.00 84.25 155 GLY A CA 1
ATOM 1146 C C . GLY A 1 155 ? 5.327 -11.988 4.202 1.00 84.25 155 GLY A C 1
ATOM 1147 O O . GLY A 1 155 ? 5.768 -10.935 4.665 1.00 84.25 155 GLY A O 1
ATOM 1148 N N . THR A 1 156 ? 6.032 -12.742 3.350 1.00 88.00 156 THR A N 1
ATOM 1149 C CA . THR A 1 156 ? 7.393 -12.400 2.928 1.00 88.00 156 THR A CA 1
ATOM 1150 C C . THR A 1 156 ? 7.405 -11.066 2.192 1.00 88.00 156 THR A C 1
ATOM 1152 O O . THR A 1 156 ? 6.619 -10.827 1.273 1.00 88.00 156 THR A O 1
ATOM 1155 N N . GLU A 1 157 ? 8.335 -10.191 2.573 1.00 88.94 157 GLU A N 1
ATOM 1156 C CA . GLU A 1 157 ? 8.538 -8.920 1.891 1.00 88.94 157 GLU A CA 1
ATOM 1157 C C . GLU A 1 157 ? 9.157 -9.157 0.508 1.00 88.94 157 GLU A C 1
ATOM 1159 O O . GLU A 1 157 ? 10.265 -9.676 0.355 1.00 88.94 157 GLU A O 1
ATOM 1164 N N . MET A 1 158 ? 8.411 -8.788 -0.527 1.00 84.81 158 MET A N 1
ATOM 1165 C CA . MET A 1 158 ? 8.806 -8.956 -1.922 1.00 84.81 158 MET A CA 1
ATOM 1166 C C . MET A 1 158 ? 9.568 -7.735 -2.434 1.00 84.81 158 MET A C 1
ATOM 1168 O O . MET A 1 158 ? 10.495 -7.887 -3.236 1.00 84.81 158 MET A O 1
ATOM 1172 N N . ALA A 1 159 ? 9.150 -6.549 -1.982 1.00 84.38 159 ALA A N 1
ATOM 1173 C CA . ALA A 1 159 ? 9.748 -5.254 -2.275 1.00 84.38 159 ALA A CA 1
ATOM 1174 C C . ALA A 1 159 ? 9.386 -4.239 -1.183 1.00 84.38 159 ALA A C 1
ATOM 1176 O O . ALA A 1 159 ? 8.312 -4.320 -0.587 1.00 84.38 159 ALA A O 1
ATOM 1177 N N . ALA A 1 160 ? 10.242 -3.240 -0.999 1.00 84.75 160 ALA A N 1
ATOM 1178 C CA . ALA A 1 160 ? 9.976 -2.084 -0.158 1.00 84.75 160 ALA A CA 1
ATOM 1179 C C . ALA A 1 160 ? 10.465 -0.812 -0.849 1.00 84.75 160 ALA A C 1
ATOM 1181 O O . ALA A 1 160 ? 11.504 -0.812 -1.512 1.00 84.75 160 ALA A O 1
ATOM 1182 N N . VAL A 1 161 ? 9.712 0.268 -0.679 1.00 81.62 161 VAL A N 1
ATOM 1183 C CA . VAL A 1 161 ? 10.052 1.613 -1.142 1.00 81.62 161 VAL A CA 1
ATOM 1184 C C . VAL A 1 161 ? 9.920 2.560 0.041 1.00 81.62 161 VAL A C 1
ATOM 1186 O O . VAL A 1 161 ? 9.025 2.410 0.876 1.00 81.62 161 VAL A O 1
ATOM 1189 N N . ARG A 1 162 ? 10.835 3.521 0.134 1.00 81.56 162 ARG A N 1
ATOM 1190 C CA . ARG A 1 162 ? 10.837 4.544 1.173 1.00 81.56 162 ARG A CA 1
ATOM 1191 C C . ARG A 1 162 ? 11.146 5.883 0.530 1.00 81.56 162 ARG A C 1
ATOM 1193 O O . ARG A 1 162 ? 12.189 6.018 -0.096 1.00 81.56 162 ARG A O 1
ATOM 1200 N N . GLU A 1 163 ? 10.269 6.848 0.752 1.00 80.06 163 GLU A N 1
ATOM 1201 C CA . GLU A 1 163 ? 10.410 8.220 0.279 1.00 80.06 163 GLU A CA 1
ATOM 1202 C C . GLU A 1 163 ? 10.364 9.175 1.470 1.00 80.06 163 GLU A C 1
ATOM 1204 O O . GLU A 1 163 ? 9.614 8.972 2.427 1.00 80.06 163 GLU A O 1
ATOM 1209 N N . THR A 1 164 ? 11.209 10.203 1.443 1.00 76.44 164 THR A N 1
ATOM 1210 C CA . THR A 1 164 ? 11.257 11.234 2.489 1.00 76.44 164 THR A CA 1
ATOM 1211 C C . THR A 1 164 ? 10.813 12.553 1.887 1.00 76.44 164 THR A C 1
ATOM 1213 O O . THR A 1 164 ? 11.354 12.968 0.867 1.00 76.44 164 THR A O 1
ATOM 1216 N N . ALA A 1 165 ? 9.857 13.219 2.526 1.00 73.38 165 ALA A N 1
ATOM 1217 C CA . ALA A 1 165 ? 9.382 14.528 2.110 1.00 73.38 165 ALA A CA 1
ATOM 1218 C C . ALA A 1 165 ? 9.579 15.555 3.222 1.00 73.38 165 ALA A C 1
ATOM 1220 O O . ALA A 1 165 ? 9.353 15.285 4.401 1.00 73.38 165 ALA A O 1
ATOM 1221 N N . GLU A 1 166 ? 9.962 16.766 2.827 1.00 69.12 166 GLU A N 1
ATOM 1222 C CA . GLU A 1 166 ? 10.141 17.896 3.743 1.00 69.12 166 GLU A CA 1
ATOM 1223 C C . GLU A 1 166 ? 8.799 18.470 4.233 1.00 69.12 166 GLU A C 1
ATOM 1225 O O . GLU A 1 166 ? 8.765 19.180 5.231 1.00 69.12 166 GLU A O 1
ATOM 1230 N N . SER A 1 167 ? 7.686 18.159 3.556 1.00 58.28 167 SER A N 1
ATOM 1231 C CA . SER A 1 167 ? 6.333 18.591 3.930 1.00 58.28 167 SER A CA 1
ATOM 1232 C C . SER A 1 167 ? 5.255 17.643 3.395 1.00 58.28 167 SER A C 1
ATOM 1234 O O . SER A 1 167 ? 5.485 16.888 2.452 1.00 58.28 167 SER A O 1
ATOM 1236 N N . GLU A 1 168 ? 4.054 17.714 3.970 1.00 58.66 168 GLU A N 1
ATOM 1237 C CA . GLU A 1 168 ? 2.860 16.988 3.508 1.00 58.66 168 GLU A CA 1
ATOM 1238 C C . GLU A 1 168 ? 2.519 17.291 2.041 1.00 58.66 168 GLU A C 1
ATOM 1240 O O . GLU A 1 168 ? 2.245 16.380 1.262 1.00 58.66 168 GLU A O 1
ATOM 1245 N N . THR A 1 169 ? 2.618 18.558 1.630 1.00 60.66 169 THR A N 1
ATOM 1246 C CA . THR A 1 169 ? 2.373 18.970 0.241 1.00 60.66 169 THR A CA 1
ATOM 1247 C C . THR A 1 169 ? 3.399 18.364 -0.716 1.00 60.66 169 THR A C 1
ATOM 1249 O O . THR A 1 169 ? 3.044 17.972 -1.823 1.00 60.66 169 THR A O 1
ATOM 1252 N N . ALA A 1 170 ? 4.661 18.243 -0.289 1.00 60.91 170 ALA A N 1
ATOM 1253 C CA . ALA A 1 170 ? 5.701 17.581 -1.075 1.00 60.91 170 ALA A CA 1
ATOM 1254 C C . ALA A 1 170 ? 5.487 16.061 -1.159 1.00 60.91 170 ALA A C 1
ATOM 1256 O O . ALA A 1 170 ? 5.794 15.470 -2.187 1.00 60.91 170 ALA A O 1
ATOM 1257 N N . LEU A 1 171 ? 4.929 15.439 -0.115 1.00 58.78 171 LEU A N 1
ATOM 1258 C CA . LEU A 1 171 ? 4.601 14.012 -0.112 1.00 58.78 171 LEU A CA 1
ATOM 1259 C C . LEU A 1 171 ? 3.454 13.696 -1.086 1.00 58.78 171 LEU A C 1
ATOM 1261 O O . LEU A 1 171 ? 3.537 12.732 -1.837 1.00 58.78 171 LEU A O 1
ATOM 1265 N N . LEU A 1 172 ? 2.415 14.536 -1.105 1.00 60.16 172 LEU A N 1
ATOM 1266 C CA . LEU A 1 172 ? 1.289 14.414 -2.038 1.00 60.16 172 LEU A CA 1
ATOM 1267 C C . LEU A 1 172 ? 1.678 14.734 -3.488 1.00 60.16 172 LEU A C 1
ATOM 1269 O O . LEU A 1 172 ? 1.073 14.196 -4.403 1.00 60.16 172 LEU A O 1
ATOM 1273 N N . ALA A 1 173 ? 2.671 15.601 -3.706 1.00 58.50 173 ALA A N 1
ATOM 1274 C CA . ALA A 1 173 ? 3.169 15.939 -5.041 1.00 58.50 173 ALA A CA 1
ATOM 1275 C C . ALA A 1 173 ? 4.177 14.921 -5.611 1.00 58.50 173 ALA A C 1
ATOM 1277 O O . ALA A 1 173 ? 4.511 15.003 -6.791 1.00 58.50 173 ALA A O 1
ATOM 1278 N N . ALA A 1 174 ? 4.714 14.030 -4.770 1.00 56.16 174 ALA A N 1
ATOM 1279 C CA . ALA A 1 174 ? 5.699 13.017 -5.155 1.00 56.16 174 ALA A CA 1
ATOM 1280 C C . ALA A 1 174 ? 5.077 11.656 -5.523 1.00 56.16 174 ALA A C 1
ATOM 1282 O O . ALA A 1 174 ? 5.798 10.779 -6.003 1.00 56.16 174 ALA A O 1
ATOM 1283 N N . LEU A 1 175 ? 3.777 11.493 -5.264 1.00 55.16 175 LEU A N 1
ATOM 1284 C CA . LEU A 1 175 ? 2.943 10.381 -5.723 1.00 55.16 175 LEU A CA 1
ATOM 1285 C C . LEU A 1 175 ? 2.547 10.601 -7.190 1.00 55.16 175 LEU A C 1
ATOM 1287 O O . LEU A 1 175 ? 2.743 9.649 -7.980 1.00 55.16 175 LEU A O 1
#

pLDDT: mean 79.21, std 12.96, range [43.91, 94.81]

Foldseek 3Di:
DDDDDPDDDDDVVVVVVVVVVVVVVVVVVVVVVVVCVVVCNDPPNDCCNVVVAPFQAEEEEAQEAEPDPDPVLSVVVSVLVLVVVCPDRRYHYDDLVNQLVLCVVVVHHSPDHRHPVNVLVSCVVVVGQWYKYWYWDDDDQWIKIKIFIAGSPPRDTSDIDIDIDNYSVRVSVVD

Solvent-accessible surface area (backbone atoms only — not comparable to full-atom values): 9962 Å² total; per-residue (Å²): 143,82,89,84,79,95,79,89,85,79,64,69,67,57,59,54,50,52,50,53,51,50,52,52,52,49,50,51,52,52,50,51,51,51,51,32,54,77,69,67,59,56,95,78,64,46,55,48,80,67,68,77,35,57,83,51,34,48,32,42,74,20,49,29,47,57,65,48,96,59,79,62,53,26,58,55,52,38,50,52,53,50,52,59,43,53,72,37,90,57,38,38,55,65,48,71,67,60,50,28,56,49,28,49,75,68,77,40,64,63,85,57,78,37,38,65,67,53,37,41,56,51,24,61,74,69,70,28,63,30,35,34,42,32,38,35,40,65,50,96,84,22,37,34,43,35,40,34,35,25,31,46,89,81,57,49,77,77,47,75,50,75,49,77,25,75,37,73,68,53,48,67,70,71,109

Radius of gyration: 25.39 Å; Cα contacts (8 Å, |Δi|>4): 236; chains: 1; bounding box: 78×64×48 Å

Nearest PDB structures (foldseek):
  4q6v-assembly1_A  TM=7.545E-01  e=1.910E-08  Salmonella enterica subsp. enterica serovar Typhimurium str. LT2
  4q6z-assembly1_A  TM=8.656E-01  e=2.729E-07  Escherichia coli UTI89
  4hrv-assembly1_A  TM=7.756E-01  e=1.171E-06  Neisseria meningitidis
  2mii-assembly1_A  TM=7.303E-01  e=7.822E-06  Escherichia coli str. K-12 substr. DH10B
  7mx5-assembly2_B  TM=6.457E-01  e=6.320E-05  Acinetobacter baumannii